Protein AF-A0A3D1D3U3-F1 (afdb_monomer)

Structure (mmCIF, N/CA/C/O backbone):
data_AF-A0A3D1D3U3-F1
#
_entry.id   AF-A0A3D1D3U3-F1
#
loop_
_atom_site.group_PDB
_atom_site.id
_atom_site.type_symbol
_atom_site.label_atom_id
_atom_site.label_alt_id
_atom_site.label_comp_id
_atom_site.label_asym_id
_atom_site.label_entity_id
_atom_site.label_seq_id
_atom_site.pdbx_PDB_ins_code
_atom_site.Cartn_x
_atom_site.Cartn_y
_atom_site.Cartn_z
_atom_site.occupancy
_atom_site.B_iso_or_equiv
_atom_site.auth_seq_id
_atom_site.auth_comp_id
_atom_site.auth_asym_id
_atom_site.auth_atom_id
_atom_site.pdbx_PDB_model_num
ATOM 1 N N . ARG A 1 1 ? 17.029 9.769 -8.226 1.00 47.53 1 ARG A N 1
ATOM 2 C CA . ARG A 1 1 ? 16.129 8.891 -7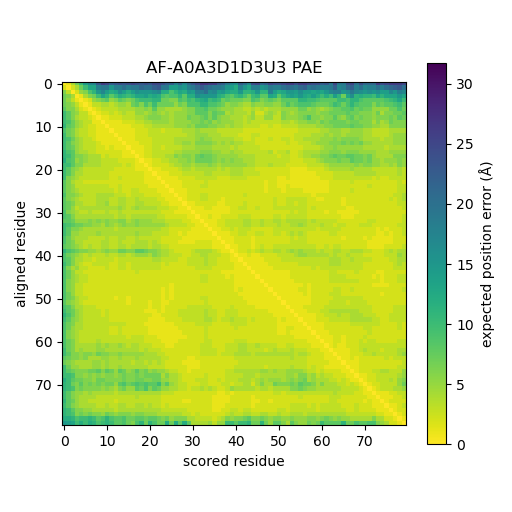.443 1.00 47.53 1 ARG A CA 1
ATOM 3 C C . ARG A 1 1 ? 15.569 9.732 -6.310 1.00 47.53 1 ARG A C 1
ATOM 5 O O . ARG A 1 1 ? 16.350 10.145 -5.468 1.00 47.53 1 ARG A O 1
ATOM 12 N N . HIS A 1 2 ? 14.281 10.064 -6.354 1.00 55.66 2 HIS A N 1
ATOM 13 C CA . HIS A 1 2 ? 13.597 10.656 -5.205 1.00 55.66 2 HIS A CA 1
ATOM 14 C C . HIS A 1 2 ? 13.398 9.529 -4.190 1.00 55.66 2 HIS A C 1
ATOM 16 O O . HIS A 1 2 ? 12.916 8.463 -4.565 1.00 55.66 2 HIS A O 1
ATOM 22 N N . THR A 1 3 ? 13.853 9.713 -2.959 1.00 59.12 3 THR A N 1
ATOM 23 C CA . THR A 1 3 ? 13.596 8.759 -1.880 1.00 59.12 3 THR A CA 1
ATOM 24 C C . THR A 1 3 ? 12.167 8.956 -1.395 1.00 59.12 3 THR A C 1
ATOM 26 O O . THR A 1 3 ? 11.758 10.096 -1.158 1.00 59.12 3 THR A O 1
ATOM 29 N N . SER A 1 4 ? 11.418 7.867 -1.247 1.00 67.44 4 SER A N 1
ATOM 30 C CA . SER A 1 4 ? 10.160 7.878 -0.505 1.00 67.44 4 SER A CA 1
ATOM 31 C C . SER A 1 4 ? 10.422 8.419 0.903 1.00 67.44 4 SER A C 1
ATOM 33 O O . SER A 1 4 ? 11.384 8.028 1.566 1.00 67.44 4 SER A O 1
ATOM 35 N N . LEU A 1 5 ? 9.605 9.372 1.345 1.00 77.44 5 LEU A N 1
ATOM 36 C CA . LEU A 1 5 ? 9.641 9.872 2.716 1.00 77.44 5 LEU A CA 1
ATOM 37 C C . LEU A 1 5 ? 8.665 9.028 3.528 1.00 77.44 5 LEU A C 1
ATOM 39 O O . LEU A 1 5 ? 7.457 9.085 3.308 1.00 77.44 5 LEU A O 1
ATOM 43 N N . SER A 1 6 ? 9.182 8.213 4.440 1.00 77.94 6 SER A N 1
ATOM 44 C CA . SER A 1 6 ? 8.357 7.333 5.267 1.00 77.94 6 SER A CA 1
ATOM 45 C C . SER A 1 6 ? 8.903 7.260 6.685 1.00 77.94 6 SER A C 1
ATOM 47 O O . SER A 1 6 ? 10.108 7.131 6.899 1.00 77.94 6 SER A O 1
ATOM 49 N N . VAL A 1 7 ? 7.997 7.339 7.658 1.00 85.44 7 VAL A N 1
ATOM 50 C CA . VAL A 1 7 ? 8.297 7.022 9.056 1.00 85.44 7 VAL A CA 1
ATOM 51 C C . VAL A 1 7 ? 8.076 5.523 9.221 1.00 85.44 7 VAL A C 1
ATOM 53 O O . VAL A 1 7 ? 6.965 5.041 9.024 1.00 85.44 7 VAL A O 1
ATOM 56 N N . VAL A 1 8 ? 9.142 4.788 9.533 1.00 87.69 8 VAL A N 1
ATOM 57 C CA . VAL A 1 8 ? 9.140 3.317 9.573 1.00 87.69 8 VAL A CA 1
ATOM 58 C C . VAL A 1 8 ? 9.489 2.778 10.959 1.00 87.69 8 VAL A C 1
ATOM 60 O O . VAL A 1 8 ? 10.111 3.468 11.771 1.00 87.69 8 VAL A O 1
ATOM 63 N N . GLY A 1 9 ? 9.128 1.516 11.199 1.00 89.19 9 GLY A N 1
ATOM 64 C CA . GLY A 1 9 ? 9.454 0.756 12.402 1.00 89.19 9 GLY A CA 1
ATOM 65 C C . GLY A 1 9 ? 8.284 0.592 13.375 1.00 89.19 9 GLY A C 1
ATOM 66 O O . GLY A 1 9 ? 7.236 1.225 13.250 1.00 89.19 9 GLY A O 1
ATOM 67 N N . LYS A 1 10 ? 8.513 -0.230 14.406 1.00 87.50 10 LYS A N 1
ATOM 68 C CA . LYS A 1 10 ? 7.477 -0.729 15.329 1.00 87.50 10 LYS A CA 1
ATOM 69 C C . LYS A 1 10 ? 6.591 0.345 15.961 1.00 87.50 10 LYS A C 1
ATOM 71 O O . LYS A 1 10 ? 5.404 0.115 16.159 1.00 87.50 10 LYS A O 1
ATOM 76 N N . TYR A 1 11 ? 7.146 1.511 16.293 1.00 90.94 11 TYR A N 1
ATOM 77 C CA . TYR A 1 11 ? 6.350 2.598 16.869 1.00 90.94 11 TYR A CA 1
ATOM 78 C C . TYR A 1 11 ? 5.346 3.169 15.866 1.00 90.94 11 TYR A C 1
ATOM 80 O O . TYR A 1 11 ? 4.212 3.440 16.243 1.00 90.94 11 TYR A O 1
ATOM 88 N N . ALA A 1 12 ? 5.732 3.317 14.598 1.00 91.00 12 ALA A N 1
ATOM 89 C CA . ALA A 1 12 ? 4.832 3.799 13.557 1.00 91.00 12 ALA A CA 1
ATOM 90 C C . ALA A 1 12 ? 3.714 2.780 13.281 1.00 91.00 12 ALA A C 1
ATOM 92 O O . ALA A 1 12 ? 2.548 3.155 13.208 1.00 91.00 12 ALA A O 1
ATOM 93 N N . GLU A 1 13 ? 4.050 1.489 13.229 1.00 91.44 13 GLU A N 1
ATOM 94 C CA . GLU A 1 13 ? 3.071 0.399 13.092 1.00 91.44 13 GLU A CA 1
ATOM 95 C C . GLU A 1 13 ? 2.073 0.368 14.260 1.00 91.44 13 GLU A C 1
ATOM 97 O O . GLU A 1 13 ? 0.866 0.261 14.048 1.00 91.44 13 GLU A O 1
ATOM 102 N N . MET A 1 14 ? 2.563 0.516 15.495 1.00 91.00 14 MET A N 1
ATOM 103 C CA . MET A 1 14 ? 1.726 0.538 16.698 1.00 91.00 14 MET A CA 1
ATOM 104 C C . MET A 1 14 ? 0.807 1.759 16.750 1.00 91.00 14 MET A C 1
ATOM 106 O O . MET A 1 14 ? -0.312 1.671 17.242 1.00 91.00 14 MET A O 1
ATOM 110 N N . ILE A 1 15 ? 1.265 2.908 16.252 1.00 90.44 15 ILE A N 1
ATOM 111 C CA . ILE A 1 15 ? 0.412 4.090 16.130 1.00 90.44 15 ILE A CA 1
ATOM 112 C C . ILE A 1 15 ? -0.722 3.789 15.150 1.00 90.44 15 ILE A C 1
ATOM 114 O O . ILE A 1 15 ? -1.877 3.998 15.502 1.00 90.44 15 ILE A O 1
ATOM 118 N N . LEU A 1 16 ? -0.417 3.253 13.962 1.00 92.19 16 LEU A N 1
ATOM 119 C CA . LEU A 1 16 ? -1.424 2.952 12.940 1.00 92.19 16 LEU A CA 1
ATOM 120 C C . LEU A 1 16 ? -2.505 1.990 13.438 1.00 92.19 16 LEU A C 1
ATOM 122 O O . LEU A 1 16 ? -3.678 2.223 13.158 1.00 92.19 16 LEU A O 1
ATOM 126 N N . SER A 1 17 ? -2.139 0.960 14.208 1.00 88.94 17 SER A N 1
ATOM 127 C CA . SER A 1 17 ? -3.099 -0.032 14.714 1.00 88.94 17 SER A CA 1
ATOM 128 C C . SER A 1 17 ? -4.150 0.542 15.674 1.00 88.94 17 SER A C 1
ATOM 130 O O . SER A 1 17 ? -5.199 -0.071 15.864 1.00 88.94 17 SER A O 1
ATOM 132 N N . GLY A 1 18 ? -3.905 1.723 16.251 1.00 91.25 18 GLY A N 1
ATOM 133 C CA . GLY A 1 18 ? -4.857 2.436 17.105 1.00 91.25 18 GLY A CA 1
ATOM 134 C C . GLY A 1 18 ? -5.887 3.286 16.353 1.00 91.25 18 GLY A C 1
ATOM 135 O O . GLY A 1 18 ? -6.786 3.838 16.988 1.00 91.25 18 GLY A O 1
ATOM 136 N N . PHE A 1 19 ? -5.776 3.414 15.028 1.00 92.25 19 PHE A N 1
ATOM 137 C CA . PHE A 1 19 ? -6.661 4.248 14.213 1.00 92.25 19 PHE A CA 1
ATOM 138 C C . PHE A 1 19 ? -7.402 3.429 13.153 1.00 92.25 19 PHE A C 1
ATOM 140 O O . PHE A 1 19 ? -6.940 2.389 12.696 1.00 92.25 19 PHE A O 1
ATOM 147 N N . SER A 1 20 ? -8.563 3.936 12.731 1.00 93.81 20 SER A N 1
ATOM 148 C CA . SER A 1 20 ? -9.285 3.431 11.563 1.00 93.81 20 SER A CA 1
ATOM 149 C C . SER A 1 20 ? -9.305 4.504 10.485 1.00 93.81 20 SER A C 1
ATOM 151 O O . SER A 1 20 ? -9.796 5.615 10.705 1.00 93.81 20 SER A O 1
ATOM 153 N N . PHE A 1 21 ? -8.771 4.172 9.313 1.00 95.06 21 PHE A N 1
ATOM 154 C CA . PHE A 1 21 ? -8.703 5.087 8.180 1.00 95.06 21 PHE A CA 1
ATOM 155 C C . PHE A 1 21 ? -9.795 4.759 7.165 1.00 95.06 21 PHE A C 1
ATOM 157 O O . PHE A 1 21 ? -10.061 3.601 6.857 1.00 95.06 21 PHE A O 1
ATOM 164 N N . SER A 1 22 ? -10.427 5.783 6.592 1.00 97.06 22 SER A N 1
ATOM 165 C CA . SER A 1 22 ? -11.462 5.560 5.573 1.00 97.06 22 SER A CA 1
ATOM 166 C C . SER A 1 22 ? -10.877 5.189 4.209 1.00 97.06 22 SER A C 1
ATOM 168 O O . SER A 1 22 ? -11.480 4.413 3.469 1.00 97.06 22 SER A O 1
ATOM 170 N N . LYS A 1 23 ? -9.727 5.772 3.847 1.00 97.00 23 LYS A N 1
ATOM 17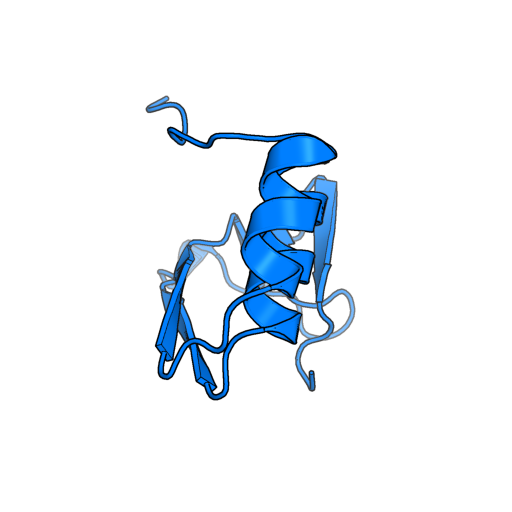1 C CA . LYS A 1 23 ? -9.051 5.561 2.562 1.00 97.00 23 LYS A CA 1
ATOM 172 C C . LYS A 1 23 ? -7.541 5.639 2.736 1.00 97.00 23 LYS A C 1
ATOM 174 O O . LYS A 1 23 ? -7.049 6.575 3.362 1.00 97.00 23 LYS A O 1
ATOM 179 N N . LEU A 1 24 ? -6.835 4.708 2.113 1.00 96.00 24 LEU A N 1
ATOM 180 C CA . LEU A 1 24 ? -5.388 4.716 1.941 1.00 96.00 24 LEU A CA 1
ATOM 181 C C . LEU A 1 24 ? -5.072 4.892 0.456 1.00 96.00 24 LEU A C 1
ATOM 183 O O . LEU A 1 24 ? -5.582 4.141 -0.370 1.00 96.00 24 LEU A O 1
ATOM 187 N N . PHE A 1 25 ? -4.218 5.855 0.121 1.00 96.25 25 PHE A N 1
ATOM 188 C CA . PHE A 1 25 ? -3.649 5.993 -1.218 1.00 96.25 25 PHE A CA 1
ATOM 189 C C . PHE A 1 25 ? -2.215 5.476 -1.183 1.00 96.25 25 PHE A C 1
ATOM 191 O O . PHE A 1 25 ? -1.370 6.065 -0.512 1.00 96.25 25 PHE A O 1
ATOM 198 N N . LEU A 1 26 ? -1.955 4.364 -1.867 1.00 94.44 26 LEU A N 1
ATOM 199 C CA . LEU A 1 26 ? -0.698 3.630 -1.758 1.00 94.44 26 LEU A CA 1
ATOM 200 C C . LEU A 1 26 ? 0.063 3.642 -3.085 1.00 94.44 26 LEU A C 1
ATOM 202 O O . LEU A 1 26 ? -0.422 3.121 -4.088 1.00 94.44 26 LEU A O 1
ATOM 206 N N . GLY A 1 27 ? 1.266 4.216 -3.082 1.00 92.56 27 GLY A N 1
ATOM 207 C CA . GLY A 1 27 ? 2.217 4.092 -4.188 1.00 92.56 27 GLY A CA 1
ATOM 208 C C . GLY A 1 27 ? 2.962 2.758 -4.133 1.00 92.56 27 GLY A C 1
ATOM 209 O O . GLY A 1 27 ? 3.229 2.241 -3.048 1.00 92.56 27 GLY A O 1
ATOM 210 N N . VAL A 1 28 ? 3.287 2.194 -5.298 1.00 93.56 28 VAL A N 1
ATOM 211 C CA . VAL A 1 28 ? 3.884 0.852 -5.409 1.00 93.56 28 VAL A CA 1
ATOM 212 C C . VAL A 1 28 ? 4.994 0.808 -6.460 1.00 93.56 28 VAL A C 1
ATOM 214 O O . VAL A 1 28 ? 4.993 1.578 -7.426 1.00 93.56 28 VAL A O 1
ATOM 217 N N . ASP A 1 29 ? 5.935 -0.124 -6.299 1.00 93.25 29 ASP A N 1
ATOM 218 C CA . ASP A 1 29 ? 7.014 -0.339 -7.271 1.00 93.25 29 ASP A CA 1
ATOM 219 C C . ASP A 1 29 ? 6.754 -1.491 -8.237 1.00 93.25 29 ASP A C 1
ATOM 221 O O . ASP A 1 29 ? 7.309 -1.493 -9.339 1.00 93.25 29 ASP A O 1
ATOM 225 N N . GLY A 1 30 ? 5.903 -2.438 -7.850 1.00 94.50 30 GLY A N 1
ATOM 226 C CA . GLY A 1 30 ? 5.543 -3.571 -8.686 1.00 94.50 30 GLY A CA 1
ATOM 227 C C . GLY A 1 30 ? 4.147 -4.092 -8.385 1.00 94.50 30 GLY A C 1
ATOM 228 O O . GLY A 1 30 ? 3.781 -4.257 -7.218 1.00 94.50 30 GLY A O 1
ATOM 229 N N . ILE A 1 31 ? 3.395 -4.354 -9.449 1.00 96.19 31 ILE A N 1
ATOM 230 C CA . ILE A 1 31 ? 2.119 -5.061 -9.435 1.00 96.19 31 ILE A CA 1
ATOM 231 C C . ILE A 1 31 ? 2.288 -6.305 -10.296 1.00 96.19 31 ILE A C 1
ATOM 233 O O . ILE A 1 31 ? 2.474 -6.216 -11.512 1.00 96.19 31 ILE A O 1
ATOM 237 N N . ASP A 1 32 ? 2.192 -7.463 -9.666 1.00 95.38 32 ASP A N 1
ATOM 238 C CA . ASP A 1 32 ? 2.279 -8.762 -10.316 1.00 95.38 32 ASP A CA 1
ATOM 239 C C . ASP A 1 32 ? 1.074 -9.611 -9.905 1.00 95.38 32 ASP A C 1
ATOM 241 O O . ASP A 1 32 ? 0.688 -9.609 -8.739 1.00 95.38 32 ASP A O 1
ATOM 245 N N . LEU A 1 33 ? 0.460 -10.316 -10.856 1.00 92.50 33 LEU A N 1
ATOM 246 C CA . LEU A 1 33 ? -0.780 -11.056 -10.597 1.00 92.50 33 LEU A CA 1
ATOM 247 C C . LEU A 1 33 ? -0.579 -12.250 -9.655 1.00 92.50 33 LEU A C 1
ATOM 249 O O . LEU A 1 33 ? -1.494 -12.594 -8.918 1.00 92.50 33 LEU A O 1
ATOM 253 N N . GLU A 1 34 ? 0.606 -12.863 -9.652 1.00 93.31 34 GLU A N 1
ATOM 254 C CA . GLU A 1 34 ? 0.902 -14.013 -8.791 1.00 93.31 34 GLU A CA 1
ATOM 255 C C . GLU A 1 34 ? 1.575 -13.578 -7.485 1.00 93.31 34 GLU A C 1
ATOM 257 O O . GLU A 1 34 ? 1.272 -14.079 -6.403 1.00 93.31 34 GLU A O 1
ATOM 262 N N . PHE A 1 35 ? 2.521 -12.641 -7.570 1.00 93.88 35 PHE A N 1
ATOM 263 C CA . PHE A 1 35 ? 3.290 -12.188 -6.416 1.00 93.88 35 PHE A CA 1
ATOM 264 C C . PHE A 1 35 ? 2.542 -11.137 -5.593 1.00 93.88 35 PHE A C 1
ATOM 266 O O . PHE A 1 35 ? 2.703 -11.107 -4.372 1.00 93.88 35 PHE A O 1
ATOM 273 N N . GLY A 1 36 ? 1.694 -10.330 -6.228 1.00 95.12 36 GLY A N 1
ATOM 274 C CA . GLY A 1 36 ? 0.909 -9.266 -5.614 1.00 95.12 36 GLY A CA 1
ATOM 275 C C . GLY A 1 36 ? 1.556 -7.885 -5.726 1.00 95.12 36 GLY A C 1
ATOM 276 O O . GLY A 1 36 ? 2.329 -7.589 -6.642 1.00 95.12 36 GLY A O 1
ATOM 277 N N . ILE A 1 37 ? 1.214 -7.021 -4.774 1.00 95.94 37 ILE A N 1
ATOM 278 C CA . ILE A 1 37 ? 1.704 -5.646 -4.692 1.00 95.94 37 ILE A CA 1
ATOM 279 C C . ILE A 1 37 ? 3.040 -5.629 -3.949 1.00 95.94 37 ILE A C 1
ATOM 281 O O . ILE A 1 37 ? 3.206 -6.315 -2.941 1.00 95.94 37 ILE A O 1
ATOM 285 N N . SER A 1 38 ? 4.006 -4.840 -4.420 1.00 95.38 38 SER A N 1
ATOM 286 C CA . SER A 1 38 ? 5.370 -4.838 -3.881 1.00 95.38 38 SER A CA 1
ATOM 287 C C . SER A 1 38 ? 6.063 -3.471 -3.920 1.00 95.38 38 SER A C 1
ATOM 289 O O . SER A 1 38 ? 5.732 -2.603 -4.732 1.00 95.38 38 SER A O 1
ATOM 291 N N . THR A 1 39 ? 7.046 -3.301 -3.033 1.00 93.31 39 THR A N 1
ATOM 292 C CA . THR A 1 39 ? 7.965 -2.151 -2.950 1.00 93.31 39 THR A CA 1
ATOM 293 C C . THR A 1 39 ? 9.424 -2.629 -2.967 1.00 93.31 39 THR A C 1
ATOM 295 O O . THR A 1 39 ? 9.719 -3.826 -2.867 1.00 93.31 39 THR A O 1
ATOM 298 N N . THR A 1 40 ? 10.361 -1.705 -3.144 1.00 90.00 40 THR A N 1
ATOM 299 C CA . THR A 1 40 ? 11.802 -1.968 -3.124 1.00 90.00 40 THR A CA 1
ATOM 300 C C . THR A 1 40 ? 12.422 -1.979 -1.719 1.00 90.00 40 THR A C 1
ATOM 302 O O . THR A 1 40 ? 13.487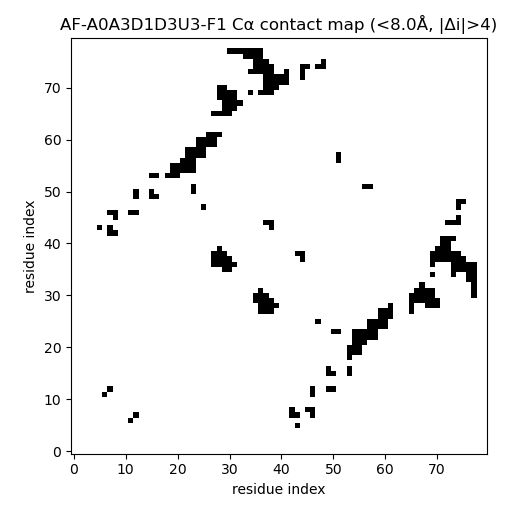 -2.576 -1.564 1.00 90.00 40 THR A O 1
ATOM 305 N N . ASP A 1 41 ? 11.769 -1.413 -0.695 1.00 89.19 41 ASP A N 1
ATOM 306 C CA . ASP A 1 41 ? 12.261 -1.392 0.698 1.00 89.19 41 ASP A CA 1
ATOM 307 C C . ASP A 1 41 ? 11.399 -2.270 1.627 1.00 89.19 41 ASP A C 1
ATOM 309 O O . ASP A 1 41 ? 10.179 -2.126 1.711 1.00 89.19 41 ASP A O 1
ATOM 313 N N . MET A 1 42 ? 12.035 -3.182 2.367 1.00 90.38 42 MET A N 1
ATOM 314 C CA . MET A 1 42 ? 11.342 -4.083 3.296 1.00 90.38 42 MET A CA 1
ATOM 315 C C . MET A 1 42 ? 10.626 -3.339 4.433 1.00 90.38 42 MET A C 1
ATOM 317 O O . MET A 1 42 ? 9.532 -3.736 4.825 1.00 90.38 42 MET A O 1
ATOM 321 N N . ARG A 1 43 ? 11.196 -2.236 4.924 1.00 90.94 43 ARG A N 1
ATOM 322 C CA . ARG A 1 43 ? 10.617 -1.439 6.018 1.00 90.94 43 ARG A CA 1
ATOM 323 C C . ARG A 1 43 ? 9.384 -0.674 5.551 1.00 90.94 43 ARG A C 1
ATOM 325 O O . ARG A 1 43 ? 8.428 -0.516 6.303 1.00 90.94 43 ARG A O 1
ATOM 332 N N . GLU A 1 44 ? 9.393 -0.220 4.297 1.00 90.81 44 GLU A N 1
ATOM 333 C CA . GLU A 1 44 ? 8.199 0.348 3.668 1.00 90.81 44 GLU A CA 1
ATOM 334 C C . GLU A 1 44 ? 7.114 -0.713 3.503 1.00 90.81 44 GLU A C 1
ATOM 336 O O . GLU A 1 44 ? 5.941 -0.444 3.739 1.00 90.81 44 GLU A O 1
ATOM 341 N N . ALA A 1 45 ? 7.493 -1.938 3.138 1.00 93.00 45 ALA A N 1
ATOM 342 C CA . ALA A 1 45 ? 6.526 -3.012 2.985 1.00 93.00 45 ALA A CA 1
ATOM 343 C C . ALA A 1 45 ? 5.799 -3.339 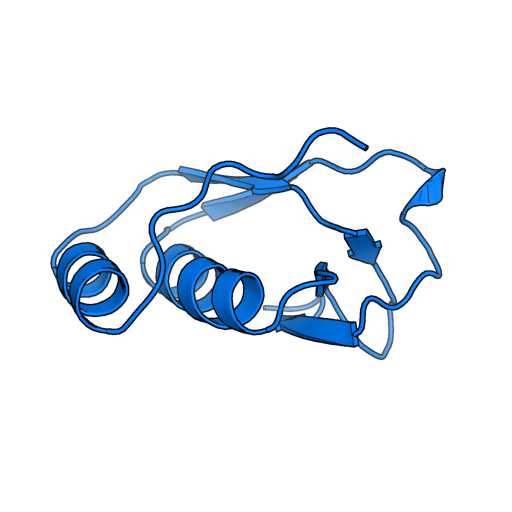4.298 1.00 93.00 45 ALA A C 1
ATOM 345 O O . ALA A 1 45 ? 4.589 -3.560 4.290 1.00 93.00 45 ALA A O 1
ATOM 346 N N . GLU A 1 46 ? 6.519 -3.343 5.422 1.00 93.06 46 GLU A N 1
ATOM 347 C CA . GLU A 1 46 ? 5.954 -3.577 6.756 1.00 93.06 46 GLU A CA 1
ATOM 348 C C . GLU A 1 46 ? 4.960 -2.482 7.160 1.00 93.06 46 GLU A C 1
ATOM 350 O O . GLU A 1 46 ? 3.813 -2.788 7.492 1.0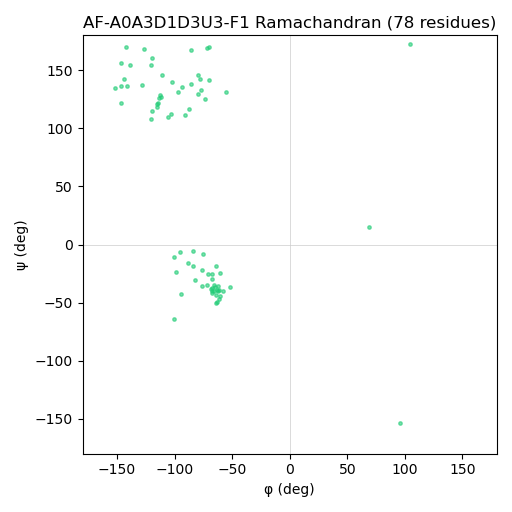0 93.06 46 GLU A O 1
ATOM 355 N N . ILE A 1 47 ? 5.342 -1.206 7.044 1.00 93.12 47 ILE A N 1
ATOM 356 C CA . ILE A 1 47 ? 4.438 -0.107 7.405 1.00 93.12 47 ILE A CA 1
ATOM 357 C C . ILE A 1 47 ? 3.240 -0.011 6.446 1.00 93.12 47 ILE A C 1
ATOM 359 O O . ILE A 1 47 ? 2.117 0.218 6.889 1.00 93.12 47 ILE A O 1
ATOM 363 N N . ASN A 1 48 ? 3.437 -0.252 5.145 1.00 94.31 48 ASN A N 1
ATOM 364 C CA . ASN A 1 48 ? 2.359 -0.231 4.154 1.00 94.31 48 ASN A CA 1
ATOM 365 C C . ASN A 1 48 ? 1.334 -1.339 4.410 1.00 94.31 48 ASN A C 1
ATOM 367 O O . ASN A 1 48 ? 0.137 -1.097 4.277 1.00 94.31 48 ASN A O 1
ATOM 371 N N . ARG A 1 49 ? 1.773 -2.525 4.851 1.00 94.06 49 ARG A N 1
ATO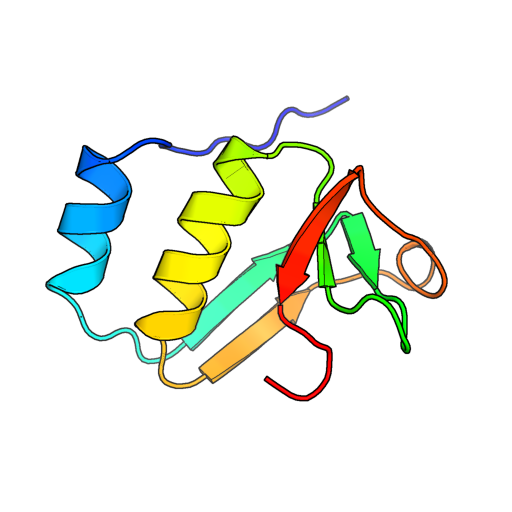M 372 C CA . ARG A 1 49 ? 0.862 -3.587 5.308 1.00 94.06 49 ARG A CA 1
ATOM 373 C C . ARG A 1 49 ? 0.034 -3.152 6.510 1.00 94.06 49 ARG A C 1
ATOM 375 O O . ARG A 1 49 ? -1.178 -3.339 6.497 1.00 94.06 49 ARG A O 1
ATOM 382 N N . ALA A 1 50 ? 0.663 -2.550 7.519 1.00 93.88 50 ALA A N 1
ATOM 383 C CA . ALA A 1 50 ? -0.051 -2.047 8.694 1.00 93.88 50 ALA A CA 1
ATOM 384 C C . ALA A 1 50 ? -1.080 -0.963 8.315 1.00 93.88 50 ALA A C 1
ATOM 386 O O . ALA A 1 50 ? -2.203 -0.952 8.824 1.00 93.88 50 ALA A O 1
ATOM 387 N N . MET A 1 51 ? -0.738 -0.086 7.364 1.00 94.19 51 MET A N 1
ATOM 388 C CA . MET A 1 51 ? -1.682 0.888 6.807 1.00 94.19 51 MET A CA 1
ATOM 389 C C . MET A 1 51 ? -2.842 0.206 6.069 1.00 94.19 51 MET A C 1
ATOM 391 O O . MET A 1 51 ? -3.991 0.594 6.259 1.00 94.19 51 MET A O 1
ATOM 395 N N . MET A 1 52 ? -2.573 -0.820 5.254 1.00 94.69 52 MET A N 1
ATOM 396 C CA . MET A 1 52 ? -3.623 -1.557 4.537 1.00 94.69 52 MET A CA 1
ATOM 397 C C . MET A 1 52 ? -4.586 -2.267 5.492 1.00 94.69 52 MET A C 1
ATOM 399 O O . MET A 1 52 ? -5.787 -2.244 5.261 1.00 94.69 52 MET A O 1
ATOM 403 N N . GLN A 1 53 ? -4.083 -2.839 6.588 1.00 93.56 53 GLN A N 1
ATOM 404 C CA . GLN A 1 53 ? -4.906 -3.531 7.589 1.00 93.56 53 GLN A CA 1
ATOM 405 C C . GLN A 1 53 ? -5.835 -2.596 8.378 1.00 93.56 53 GLN A C 1
ATOM 407 O O . GLN 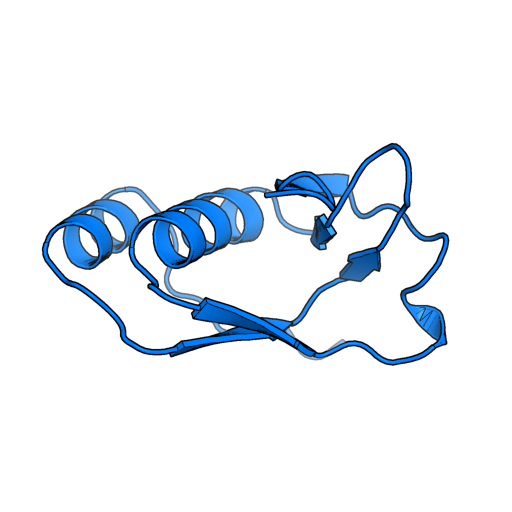A 1 53 ? -6.854 -3.036 8.904 1.00 93.56 53 GLN A O 1
ATOM 412 N N . THR A 1 54 ? -5.485 -1.314 8.488 1.00 94.81 54 THR A N 1
ATOM 413 C CA . THR A 1 54 ? -6.227 -0.319 9.284 1.00 94.81 54 THR A CA 1
ATOM 414 C C . THR A 1 54 ? -7.129 0.572 8.424 1.00 94.81 54 THR A C 1
ATOM 416 O O . THR A 1 54 ? -7.977 1.304 8.948 1.00 94.81 54 THR A O 1
ATOM 419 N N . ALA A 1 55 ? -6.984 0.501 7.098 1.00 95.94 55 ALA A N 1
ATOM 420 C CA . ALA A 1 55 ? -7.784 1.241 6.137 1.00 95.94 55 ALA A CA 1
ATOM 421 C C . ALA A 1 55 ? -8.988 0.426 5.642 1.00 95.94 55 ALA A C 1
ATOM 423 O O . ALA A 1 55 ? -8.868 -0.724 5.243 1.00 95.94 55 ALA A O 1
ATOM 424 N N . GLN A 1 56 ? -10.158 1.061 5.576 1.00 95.31 56 GLN A N 1
ATOM 425 C CA . GLN A 1 56 ? -11.376 0.446 5.031 1.00 95.31 56 GLN A CA 1
ATOM 426 C C . GLN A 1 56 ? -11.320 0.267 3.509 1.00 95.31 56 GLN A C 1
ATOM 428 O O . GLN A 1 56 ? -12.026 -0.567 2.948 1.00 95.31 56 GLN A O 1
ATOM 433 N N . LYS A 1 57 ? -10.526 1.098 2.824 1.00 95.69 57 LYS A N 1
ATOM 434 C CA . LYS A 1 57 ? -10.340 1.033 1.377 1.00 95.69 57 LYS A CA 1
ATOM 435 C C . LYS A 1 57 ? -8.925 1.435 0.998 1.00 95.69 57 LYS A C 1
ATOM 437 O O . LYS A 1 57 ? -8.522 2.574 1.235 1.00 95.69 57 LYS A O 1
ATOM 442 N N . THR A 1 58 ? -8.224 0.537 0.322 1.00 95.50 58 THR A N 1
ATOM 443 C CA . THR A 1 58 ? -6.917 0.819 -0.272 1.00 95.50 58 THR A CA 1
ATOM 444 C C . THR A 1 58 ? -7.083 1.158 -1.749 1.00 95.50 58 THR A C 1
ATOM 446 O O . THR A 1 58 ? -7.794 0.482 -2.488 1.00 95.50 58 THR A O 1
ATOM 449 N N . ILE A 1 59 ? -6.456 2.250 -2.176 1.00 96.25 59 ILE A N 1
ATOM 450 C CA . ILE A 1 59 ? -6.441 2.742 -3.551 1.00 96.25 59 ILE A CA 1
ATOM 451 C C . ILE A 1 59 ? -4.983 2.781 -3.985 1.00 96.25 59 ILE A C 1
ATOM 453 O O . ILE A 1 59 ? -4.205 3.619 -3.529 1.00 96.25 59 ILE A O 1
ATOM 457 N N . VAL A 1 60 ? -4.612 1.859 -4.865 1.00 94.69 60 VAL A N 1
ATOM 458 C CA . VAL A 1 60 ? -3.253 1.783 -5.397 1.00 94.69 60 VAL A CA 1
ATOM 459 C C . VAL A 1 60 ? -3.074 2.828 -6.492 1.00 94.69 60 VAL A C 1
ATOM 461 O O . VAL A 1 60 ? -3.878 2.918 -7.419 1.00 94.69 60 VAL A O 1
ATOM 464 N N . LEU A 1 61 ? -2.006 3.612 -6.383 1.00 94.75 61 LEU A N 1
ATOM 465 C CA . LEU A 1 61 ? -1.594 4.594 -7.376 1.00 94.75 61 LEU A CA 1
ATOM 466 C C . LEU A 1 61 ? -0.374 4.047 -8.118 1.00 94.75 61 LEU A C 1
ATOM 468 O O . LEU A 1 61 ? 0.715 3.943 -7.553 1.00 94.75 61 LEU A O 1
ATOM 472 N N . ALA A 1 62 ? -0.565 3.687 -9.385 1.00 93.56 62 ALA A N 1
ATOM 473 C CA . ALA A 1 62 ? 0.475 3.098 -10.217 1.00 93.56 62 ALA A CA 1
ATOM 474 C C . ALA A 1 62 ? 0.358 3.565 -11.669 1.00 93.56 62 ALA A C 1
ATOM 476 O O . ALA A 1 62 ? -0.742 3.698 -12.205 1.00 93.56 62 ALA A O 1
ATOM 477 N N . ASP A 1 63 ? 1.506 3.783 -12.309 1.00 94.75 63 ASP A N 1
ATOM 478 C CA . ASP A 1 63 ? 1.590 3.939 -13.759 1.00 94.75 63 ASP A CA 1
ATOM 479 C C . ASP A 1 63 ? 1.700 2.569 -14.456 1.00 94.75 63 ASP A C 1
ATOM 481 O O . ASP A 1 63 ? 1.961 1.538 -13.827 1.00 94.75 63 ASP A O 1
ATOM 485 N N . SER A 1 64 ? 1.516 2.547 -15.779 1.00 95.12 64 SER A N 1
ATOM 486 C CA . SER A 1 64 ? 1.545 1.312 -16.572 1.00 95.12 64 SER A CA 1
ATOM 487 C C . SER A 1 64 ? 2.881 0.560 -16.496 1.00 95.12 64 SER A C 1
ATOM 489 O O . SER A 1 64 ? 2.904 -0.658 -16.654 1.00 95.12 64 SER A O 1
ATOM 491 N N . THR A 1 65 ? 3.992 1.242 -16.200 1.00 94.19 65 THR A N 1
ATOM 492 C CA . THR A 1 65 ? 5.328 0.634 -16.101 1.00 94.19 65 THR A CA 1
ATOM 493 C C . THR A 1 65 ? 5.534 -0.177 -14.821 1.00 94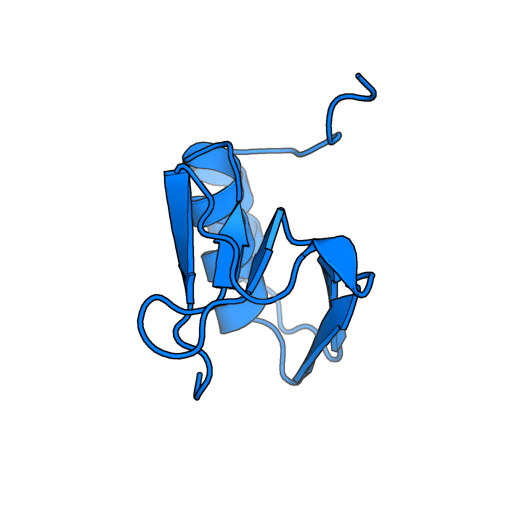.19 65 THR A C 1
ATOM 495 O O . THR A 1 65 ? 6.564 -0.846 -14.686 1.00 94.19 65 THR A O 1
ATOM 498 N N . LYS A 1 66 ? 4.591 -0.118 -13.871 1.00 94.12 66 LYS A N 1
ATOM 499 C CA . LYS A 1 66 ? 4.605 -0.888 -12.617 1.00 94.12 66 LYS A CA 1
ATOM 500 C 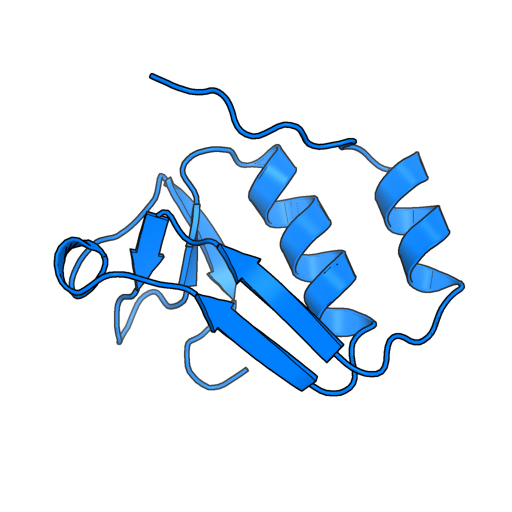C . LYS A 1 66 ? 3.944 -2.266 -12.749 1.00 94.12 66 LYS A C 1
ATOM 502 O O . LYS A 1 66 ? 4.165 -3.115 -11.891 1.00 94.12 66 LYS A O 1
ATOM 507 N N . PHE A 1 67 ? 3.173 -2.511 -13.808 1.00 94.81 67 PHE A N 1
ATOM 508 C CA . PHE A 1 67 ? 2.512 -3.798 -14.052 1.00 94.81 67 PHE A CA 1
ATOM 509 C C . PHE A 1 67 ? 3.488 -4.845 -14.603 1.00 94.81 67 PHE A C 1
ATOM 511 O O . PHE A 1 67 ? 4.370 -4.527 -15.400 1.00 94.81 67 PHE A O 1
ATOM 518 N N . GLY A 1 68 ? 3.335 -6.100 -14.172 1.00 93.06 68 GLY A N 1
ATOM 519 C CA . GLY A 1 68 ? 4.243 -7.199 -14.518 1.00 93.06 68 GLY A CA 1
ATOM 520 C C . GLY A 1 68 ? 5.630 -7.068 -13.880 1.00 93.06 68 GLY A C 1
ATOM 521 O O . GLY A 1 68 ? 6.580 -7.716 -14.319 1.00 93.06 68 GLY A O 1
ATOM 522 N N . ARG A 1 69 ? 5.773 -6.203 -12.868 1.00 92.25 69 ARG A N 1
ATOM 523 C CA . ARG A 1 69 ? 7.016 -6.011 -12.117 1.00 92.25 69 ARG A CA 1
ATOM 524 C C . ARG A 1 69 ? 6.879 -6.524 -10.697 1.00 92.25 69 ARG A C 1
ATOM 526 O O . ARG A 1 69 ? 5.842 -6.364 -10.062 1.00 92.25 69 ARG A O 1
ATOM 533 N N . ARG A 1 70 ? 7.987 -7.049 -10.179 1.00 92.06 70 ARG A N 1
ATOM 534 C CA . ARG A 1 70 ? 8.132 -7.467 -8.785 1.00 92.06 70 ARG A CA 1
ATOM 535 C C . ARG A 1 70 ? 9.183 -6.597 -8.108 1.00 92.06 70 ARG A C 1
ATOM 537 O O . ARG A 1 70 ? 10.328 -6.531 -8.554 1.00 92.06 70 ARG A O 1
ATOM 544 N N . GLY A 1 71 ? 8.770 -5.909 -7.052 1.00 87.25 71 GLY A N 1
ATOM 545 C CA . GLY A 1 71 ? 9.667 -5.310 -6.075 1.00 87.25 71 GLY A CA 1
ATOM 546 C C . GLY A 1 71 ? 10.319 -6.384 -5.204 1.00 87.25 71 GLY A C 1
ATOM 547 O O . GLY A 1 71 ? 9.924 -7.550 -5.220 1.00 87.25 71 GLY A O 1
ATOM 548 N N . PHE A 1 72 ? 11.325 -5.983 -4.432 1.00 89.81 72 PHE A N 1
ATOM 549 C CA . PHE A 1 72 ? 12.047 -6.890 -3.540 1.00 89.81 72 PHE A CA 1
ATOM 550 C C . PHE A 1 72 ? 11.176 -7.371 -2.371 1.00 89.81 72 PHE A C 1
ATOM 552 O O . PHE A 1 72 ? 11.239 -8.536 -1.984 1.00 89.81 72 PHE A O 1
ATOM 559 N N . ALA A 1 73 ? 10.342 -6.485 -1.825 1.00 93.88 73 ALA A N 1
ATOM 560 C CA . ALA A 1 73 ? 9.499 -6.767 -0.676 1.00 93.88 73 ALA A CA 1
ATOM 561 C C . ALA A 1 73 ? 8.017 -6.753 -1.069 1.00 93.88 73 ALA A C 1
ATOM 563 O O . ALA A 1 73 ? 7.502 -5.778 -1.620 1.00 93.88 73 ALA A O 1
ATOM 564 N N . LYS A 1 74 ? 7.314 -7.845 -0.761 1.00 95.12 74 LYS A N 1
ATOM 565 C CA . LYS A 1 74 ? 5.860 -7.952 -0.937 1.00 95.12 74 LYS A CA 1
ATOM 566 C C . LYS A 1 74 ? 5.143 -7.057 0.074 1.00 95.12 74 LYS A C 1
ATOM 568 O O . LYS A 1 74 ? 5.556 -7.012 1.222 1.00 95.12 74 LYS A O 1
ATOM 573 N N . ILE A 1 75 ? 4.059 -6.407 -0.325 1.00 95.31 75 ILE A N 1
ATOM 574 C CA . ILE A 1 75 ? 3.134 -5.690 0.560 1.00 95.31 75 ILE A CA 1
ATOM 575 C C . ILE A 1 75 ? 1.918 -6.589 0.790 1.00 95.31 75 ILE A C 1
ATOM 577 O O . ILE A 1 75 ? 1.752 -7.110 1.886 1.00 95.31 75 ILE A O 1
ATOM 581 N N . SER A 1 76 ? 1.147 -6.892 -0.249 1.00 95.56 76 SER A N 1
ATOM 582 C CA . SER A 1 76 ? -0.077 -7.701 -0.157 1.00 95.56 76 SER A CA 1
ATOM 583 C C . SER A 1 76 ? -0.228 -8.617 -1.372 1.00 95.56 76 SER A C 1
ATOM 585 O O . SER A 1 76 ? 0.516 -8.491 -2.350 1.00 95.56 76 SER A O 1
ATOM 587 N N . ASN A 1 77 ? -1.180 -9.546 -1.327 1.00 94.81 77 ASN A N 1
ATOM 588 C CA . ASN A 1 77 ? -1.691 -10.192 -2.534 1.00 94.81 77 ASN A CA 1
ATOM 589 C C . ASN A 1 77 ? -2.521 -9.194 -3.359 1.00 94.81 77 ASN A C 1
ATOM 591 O O . ASN A 1 77 ? -2.816 -8.088 -2.907 1.00 94.81 77 ASN A O 1
ATOM 595 N N . ILE A 1 78 ? -2.878 -9.580 -4.585 1.00 89.69 78 ILE A N 1
ATOM 596 C CA . ILE A 1 78 ? -3.729 -8.758 -5.458 1.00 89.69 78 ILE A CA 1
ATOM 597 C C . ILE A 1 78 ? -5.213 -8.801 -5.054 1.00 89.69 78 ILE A C 1
ATOM 599 O O . ILE A 1 78 ? -5.967 -7.901 -5.408 1.00 89.69 78 ILE A O 1
ATOM 603 N N . GLU A 1 79 ? -5.614 -9.848 -4.332 1.00 86.62 79 GLU A N 1
ATOM 604 C CA . GLU A 1 79 ? -6.993 -10.095 -3.888 1.00 86.62 79 GLU A CA 1
ATOM 605 C C . GLU A 1 79 ? -7.276 -9.593 -2.463 1.00 86.62 79 GLU A C 1
ATOM 607 O O . GLU A 1 79 ? -8.427 -9.646 -2.030 1.00 86.62 79 GLU A O 1
ATOM 612 N N . ASP A 1 80 ? -6.240 -9.133 -1.749 1.00 81.12 80 ASP A N 1
ATOM 613 C CA . ASP A 1 80 ? -6.357 -8.541 -0.407 1.00 81.12 80 ASP A CA 1
ATOM 614 C C . ASP A 1 80 ? -6.995 -7.139 -0.481 1.00 81.12 80 ASP A C 1
ATOM 616 O O . ASP A 1 80 ? -7.867 -6.839 0.367 1.00 81.12 80 ASP A O 1
#

Secondary structure (DSSP, 8-state):
-PPP----SHHHHHHHHT--BS-EEEE-SEEETTTEEEES-HHHHHHHHHHHHHBS-EEEE--GGGBT---SEEEE-S--

Nearest PDB structures (foldseek):
  7l6l-assembly1_E  TM=9.554E-01  e=2.511E-04  Escherichia coli K-12
  3uw1-assembly1_A  TM=7.852E-01  e=1.476E-01  Burkholderia thailandensis E264
  5uf2-assembly1_A  TM=7.906E-01  e=2.849E-01  Neisseria gonorrhoeae NCCP11945
  4x84-assembly1_D  TM=8.048E-01  e=3.470E-01  Pseudomonas aeruginosa PAO1
  2f8m-assembly1_B  TM=7.663E-01  e=3.042E-01  Plasmodium falciparum 3D7

pLDDT: mean 90.75, std 8.63, range [47.53, 97.06]

Sequence (80 aa):
RHTSLSVVGKYAEMILSGFSFSKLFLGVDGIDLEFGISTTDMREAEINRAMMQTAQKTIVLADSTKFGRRGFAKISNIED

Radius of gyration: 12.22 Å; Cα contacts (8 Å, |Δi|>4): 145; chains: 1; bounding box: 28×25×34 Å

Mean predicted aligned error: 3.89 Å

Foldseek 3Di:
DDDDDDDFDDVLLVVLLVAAAAEAEDEFQAAEQALGTHHQDQRCLVNLLSNVVRYPYYHYDDDPVRYPDHHPHGNDHNVD

Solvent-accessible surface area (backbone atoms only — not comparable to full-atom values): 4646 Å² total; per-residue (Å²): 132,87,76,86,89,76,82,63,54,71,69,49,40,57,55,42,70,77,48,80,39,75,66,38,83,41,77,59,56,6,37,23,89,86,74,9,32,13,24,76,44,60,57,57,17,53,42,50,36,43,49,53,75,29,24,77,36,78,42,79,50,74,62,81,86,24,55,82,27,81,33,80,18,64,47,42,56,75,88,113